Protein AF-A0A957SIN3-F1 (afdb_monomer_lite)

Sequence (89 aa):
MTQSKRPNVIVFFTDQQRWDTTGVHGNPLGLTPNFDRMAQAGTHLFHTSTCQPVCGPARACLQTGQYATTVGCYRNGIPLPHDARTLAH

pLDDT: mean 94.64, std 7.88, range [48.53, 98.0]

Structure (mmCIF, N/CA/C/O backbone):
data_AF-A0A957SIN3-F1
#
_entry.id   AF-A0A957SIN3-F1
#
loop_
_atom_site.group_PDB
_atom_site.id
_atom_site.type_symbol
_atom_site.label_atom_id
_atom_site.label_alt_id
_atom_site.label_comp_id
_atom_site.label_asym_id
_atom_site.label_entity_id
_atom_site.label_seq_id
_atom_site.pdbx_PDB_ins_code
_atom_site.Cartn_x
_atom_site.Cartn_y
_atom_site.Cartn_z
_atom_site.occupancy
_atom_site.B_iso_or_equiv
_atom_site.auth_seq_id
_atom_site.auth_comp_id
_atom_site.auth_asym_id
_atom_site.auth_atom_id
_atom_site.pdbx_PDB_model_num
ATOM 1 N N . MET A 1 1 ? -19.782 -32.164 3.395 1.00 48.53 1 MET A N 1
ATOM 2 C CA . MET A 1 1 ? -18.886 -31.004 3.594 1.00 48.53 1 MET A CA 1
ATOM 3 C C . MET A 1 1 ? -19.465 -29.843 2.803 1.00 48.53 1 MET A C 1
ATOM 5 O O . MET A 1 1 ? -19.572 -29.957 1.591 1.00 48.53 1 MET A O 1
ATOM 9 N N . THR A 1 2 ? -19.949 -28.791 3.462 1.00 54.78 2 THR A N 1
ATOM 10 C CA . THR A 1 2 ? -20.459 -27.594 2.776 1.00 54.78 2 THR A CA 1
ATOM 11 C C . THR A 1 2 ? -19.314 -26.940 2.016 1.00 54.78 2 THR A C 1
ATOM 13 O O . THR A 1 2 ? -18.303 -26.586 2.619 1.00 54.78 2 THR A O 1
ATOM 16 N N . GLN A 1 3 ? -19.452 -26.815 0.698 1.00 63.06 3 GLN A N 1
ATOM 17 C CA . GLN A 1 3 ? -18.497 -26.099 -0.137 1.00 63.06 3 GLN A CA 1
ATOM 18 C C . GLN A 1 3 ? -18.370 -24.671 0.406 1.00 63.06 3 GLN A C 1
ATOM 20 O O . GLN A 1 3 ? -19.337 -23.909 0.380 1.00 63.06 3 GLN A O 1
ATOM 25 N N . SER A 1 4 ? -17.207 -24.343 0.976 1.00 74.06 4 SER A N 1
ATOM 26 C CA . SER A 1 4 ? -16.919 -22.995 1.465 1.00 74.06 4 SER A CA 1
ATOM 27 C C . SER A 1 4 ? -17.123 -22.026 0.304 1.00 74.06 4 SER A C 1
ATOM 29 O O . SER A 1 4 ? -16.469 -22.153 -0.736 1.00 74.06 4 SER A O 1
ATOM 31 N N . LYS A 1 5 ? -18.094 -21.114 0.436 1.00 87.88 5 LYS A N 1
ATOM 32 C CA . LYS A 1 5 ? -18.344 -20.097 -0.586 1.00 87.88 5 LYS A CA 1
ATOM 33 C C . LYS A 1 5 ? -17.068 -19.273 -0.730 1.00 87.88 5 LYS A C 1
ATOM 35 O O . LYS A 1 5 ? -16.542 -18.784 0.267 1.00 87.88 5 LYS A O 1
ATOM 40 N N . ARG A 1 6 ? -16.571 -19.131 -1.963 1.00 91.56 6 ARG A N 1
ATOM 41 C CA . ARG A 1 6 ? -15.423 -18.258 -2.246 1.00 91.56 6 ARG A CA 1
ATOM 42 C C . ARG A 1 6 ? -15.749 -16.848 -1.730 1.00 91.56 6 ARG A C 1
ATOM 44 O O . ARG A 1 6 ? -16.813 -16.336 -2.085 1.00 91.56 6 ARG A O 1
ATOM 51 N N . PRO A 1 7 ? -14.903 -16.242 -0.879 1.00 94.88 7 PRO A N 1
ATOM 52 C CA . PRO A 1 7 ? -15.177 -14.916 -0.352 1.00 94.88 7 PRO A CA 1
ATOM 53 C C . PRO A 1 7 ? -15.031 -13.864 -1.454 1.00 94.88 7 PRO A C 1
ATOM 55 O O . PRO A 1 7 ? -14.204 -14.001 -2.355 1.00 94.88 7 PRO A O 1
ATOM 58 N N . ASN A 1 8 ? -15.806 -12.788 -1.345 1.00 95.56 8 ASN A N 1
ATOM 59 C CA . ASN A 1 8 ? -15.531 -11.567 -2.093 1.00 95.56 8 ASN A CA 1
ATOM 60 C C . ASN A 1 8 ? -14.365 -10.835 -1.418 1.00 95.56 8 ASN A C 1
ATOM 62 O O . ASN A 1 8 ? -14.323 -10.752 -0.189 1.00 95.56 8 ASN A O 1
ATOM 66 N N . VAL A 1 9 ? -13.445 -10.286 -2.209 1.00 95.12 9 VAL A N 1
ATOM 67 C CA . VAL A 1 9 ? -12.268 -9.561 -1.712 1.00 95.12 9 VAL A CA 1
ATOM 68 C C . VAL A 1 9 ? -12.313 -8.126 -2.228 1.00 95.12 9 VAL A C 1
ATOM 70 O O . VAL A 1 9 ? -12.439 -7.906 -3.430 1.00 95.12 9 VAL A O 1
ATOM 73 N N . ILE A 1 10 ? -12.206 -7.152 -1.321 1.00 95.94 10 ILE A N 1
ATOM 74 C CA . ILE A 1 10 ? -12.125 -5.722 -1.648 1.00 95.94 10 ILE A CA 1
ATOM 75 C C . ILE A 1 10 ? -10.741 -5.221 -1.240 1.00 95.94 10 ILE A C 1
ATOM 77 O O . ILE A 1 10 ? -10.378 -5.289 -0.067 1.00 95.94 10 ILE A O 1
ATOM 81 N N . VAL A 1 11 ? -9.989 -4.687 -2.204 1.00 95.75 11 VAL A N 1
ATOM 82 C CA . VAL A 1 11 ? -8.706 -4.017 -1.959 1.00 95.75 11 VAL A CA 1
ATOM 83 C C . VAL A 1 11 ? -8.941 -2.508 -1.973 1.00 95.75 11 VAL A C 1
ATOM 85 O O . VAL A 1 11 ? -9.125 -1.913 -3.033 1.00 95.75 11 VAL A O 1
ATOM 88 N N . PHE A 1 12 ? -8.956 -1.888 -0.792 1.00 96.19 12 PHE A N 1
ATOM 89 C CA . PHE A 1 12 ? -9.026 -0.433 -0.640 1.00 96.19 12 PHE A CA 1
ATOM 90 C C . PHE A 1 12 ? -7.614 0.130 -0.459 1.00 96.19 12 PHE A C 1
ATOM 92 O O . PHE A 1 12 ? -6.919 -0.244 0.483 1.00 96.19 12 PHE A O 1
ATOM 99 N N . PHE A 1 13 ? -7.181 1.008 -1.366 1.00 95.94 13 PHE A N 1
ATOM 100 C CA . PHE A 1 13 ? -5.802 1.491 -1.419 1.00 95.94 13 PHE A CA 1
ATOM 101 C C . PHE A 1 13 ? -5.755 2.999 -1.676 1.00 95.94 13 PHE A C 1
ATOM 103 O O . PHE A 1 13 ? -6.203 3.474 -2.720 1.00 95.94 13 PHE A O 1
ATOM 110 N N . THR A 1 14 ? -5.214 3.747 -0.718 1.00 96.88 14 THR A N 1
ATOM 111 C CA . THR A 1 14 ? -5.008 5.198 -0.799 1.00 96.88 14 THR A CA 1
ATOM 112 C C . THR A 1 14 ? -3.656 5.522 -1.442 1.00 96.88 14 THR A C 1
ATOM 114 O O . THR A 1 14 ? -2.745 4.695 -1.450 1.00 96.88 14 THR A O 1
ATOM 117 N N . ASP A 1 15 ? -3.512 6.723 -2.011 1.00 97.75 15 ASP A N 1
ATOM 118 C CA . ASP A 1 15 ? -2.228 7.210 -2.535 1.00 97.75 15 ASP A CA 1
ATOM 119 C C . ASP A 1 15 ? -1.577 8.169 -1.533 1.00 97.75 15 ASP A C 1
ATOM 121 O O . ASP A 1 15 ? -2.250 9.021 -0.953 1.00 97.75 15 ASP A O 1
ATOM 125 N N . GLN A 1 16 ? -0.266 8.021 -1.339 1.00 96.75 16 GLN A N 1
ATOM 126 C CA . GLN A 1 16 ? 0.577 8.902 -0.529 1.00 96.75 16 GLN A CA 1
ATOM 127 C C . GLN A 1 16 ? 0.093 9.128 0.920 1.00 96.75 16 GLN A C 1
ATOM 129 O O . GLN A 1 16 ? 0.383 10.157 1.535 1.00 96.75 16 GLN A O 1
ATOM 134 N N . GLN A 1 17 ? -0.629 8.165 1.496 1.00 96.62 17 GLN A N 1
ATOM 135 C CA . GLN A 1 17 ? -1.081 8.256 2.880 1.00 96.62 17 GLN A CA 1
ATOM 136 C C . GLN A 1 17 ? 0.095 8.044 3.844 1.00 96.62 17 GLN A C 1
ATOM 138 O O . GLN A 1 17 ? 0.746 7.000 3.837 1.00 96.62 17 GLN A O 1
ATOM 143 N N . ARG A 1 18 ? 0.352 9.029 4.713 1.00 96.38 18 ARG A N 1
ATOM 144 C CA . ARG A 1 18 ? 1.293 8.864 5.831 1.00 96.38 18 ARG A CA 1
ATOM 145 C C . ARG A 1 18 ? 0.681 7.941 6.887 1.00 96.38 18 ARG A C 1
ATOM 147 O O . ARG A 1 18 ? -0.512 8.036 7.174 1.00 96.38 18 ARG A O 1
ATOM 154 N N . TRP A 1 19 ? 1.494 7.078 7.487 1.00 96.00 19 TRP A N 1
ATOM 155 C CA . TRP A 1 19 ? 1.031 6.070 8.449 1.00 96.00 19 TRP A CA 1
ATOM 156 C C . TRP A 1 19 ? 0.368 6.680 9.705 1.00 96.00 19 TRP A C 1
ATOM 158 O O . TRP A 1 19 ? -0.610 6.143 10.212 1.00 96.00 19 TRP A O 1
ATOM 168 N N . ASP A 1 20 ? 0.819 7.856 10.143 1.00 96.62 20 ASP A N 1
ATOM 169 C CA . ASP A 1 20 ? 0.370 8.591 11.339 1.00 96.62 20 ASP A CA 1
ATOM 170 C C . ASP A 1 20 ? -0.882 9.470 11.114 1.00 96.62 20 ASP A C 1
ATOM 172 O O . ASP A 1 20 ? -1.217 10.339 11.920 1.00 96.62 20 ASP A O 1
ATOM 176 N N . THR A 1 21 ? -1.596 9.275 10.002 1.00 97.12 21 THR A N 1
ATOM 177 C CA . THR A 1 21 ? -2.805 10.058 9.663 1.00 97.12 21 THR A CA 1
ATOM 178 C C . THR A 1 21 ? -4.108 9.445 10.173 1.00 97.12 21 THR A C 1
ATOM 180 O O . THR A 1 21 ? -5.170 10.025 9.971 1.00 97.12 21 THR A O 1
ATOM 183 N N . THR A 1 22 ? -4.045 8.289 10.835 1.00 97.25 22 THR A N 1
ATOM 184 C CA . THR A 1 22 ? -5.224 7.533 11.293 1.00 97.25 22 THR A CA 1
ATOM 185 C C . THR A 1 22 ? -5.295 7.482 12.814 1.00 97.25 22 THR A C 1
ATOM 187 O O . THR A 1 22 ? -4.263 7.536 13.492 1.00 97.25 22 THR A O 1
ATOM 190 N N . GLY A 1 23 ? -6.505 7.361 13.363 1.00 97.44 23 GLY A N 1
ATOM 191 C CA . GLY A 1 23 ? -6.719 7.271 14.807 1.00 97.44 23 GLY A CA 1
ATOM 192 C C . GLY A 1 23 ? -6.031 6.053 15.425 1.00 97.44 23 GLY A C 1
ATOM 193 O O . GLY A 1 23 ? -5.417 6.167 16.483 1.00 97.44 23 GLY A O 1
ATOM 194 N N . VAL A 1 24 ? -6.019 4.910 14.728 1.00 96.62 24 VAL A N 1
ATOM 195 C CA . VAL A 1 24 ? -5.294 3.697 15.171 1.00 96.62 24 VAL A CA 1
ATOM 196 C C . VAL A 1 24 ? -3.772 3.850 15.216 1.00 96.62 24 VAL A C 1
ATOM 198 O O . VAL A 1 24 ? -3.101 3.066 15.882 1.00 96.62 24 VAL A O 1
ATOM 201 N N . HIS A 1 25 ? -3.223 4.877 14.565 1.00 96.81 25 HIS A N 1
ATOM 202 C CA . HIS A 1 25 ? -1.817 5.271 14.678 1.00 96.81 25 HIS A CA 1
ATOM 203 C C . HIS A 1 25 ? -1.616 6.534 15.542 1.00 96.81 25 HIS A C 1
ATOM 205 O O . HIS A 1 25 ? -0.537 7.121 15.531 1.00 96.81 25 HIS A O 1
ATOM 211 N N . GLY A 1 26 ? -2.626 6.933 16.325 1.00 96.44 26 GLY A N 1
ATOM 212 C CA . GLY A 1 26 ? -2.535 8.003 17.322 1.00 96.44 26 GLY A CA 1
ATOM 213 C C . GLY A 1 26 ? -2.920 9.400 16.829 1.00 96.44 26 GLY A C 1
ATOM 214 O O . GLY A 1 26 ? -2.715 10.371 17.557 1.00 96.44 26 GLY A O 1
ATOM 215 N N . ASN A 1 27 ? -3.480 9.542 15.623 1.00 97.50 27 ASN A N 1
ATOM 216 C CA . ASN A 1 27 ? -3.945 10.843 15.146 1.00 97.50 27 ASN A CA 1
ATOM 217 C C . ASN A 1 27 ? -5.155 11.342 15.973 1.00 97.50 27 ASN A C 1
ATOM 219 O O . ASN A 1 27 ? -6.177 10.653 16.014 1.00 97.50 27 ASN A O 1
ATOM 223 N N . PRO A 1 28 ? -5.102 12.538 16.595 1.00 96.94 28 PRO A N 1
ATOM 224 C CA . PRO A 1 28 ? -6.140 12.990 17.526 1.00 96.94 28 PRO A CA 1
ATOM 225 C C . PRO A 1 28 ? -7.365 13.620 16.844 1.00 96.94 28 PRO A C 1
ATOM 227 O O . PRO A 1 28 ? -8.320 13.982 17.524 1.00 96.94 28 PRO A O 1
ATOM 230 N N . LEU A 1 29 ? -7.350 13.795 15.518 1.00 97.31 29 LEU A N 1
ATOM 231 C CA . LEU A 1 29 ? -8.369 14.572 14.804 1.00 97.31 29 LEU A CA 1
ATOM 232 C C . LEU A 1 29 ? -9.662 13.791 14.522 1.00 97.31 29 LEU A C 1
ATOM 234 O O . LEU A 1 29 ? -10.633 14.378 14.052 1.00 97.31 29 LEU A O 1
ATOM 238 N N . GLY A 1 30 ? -9.681 12.475 14.760 1.00 95.12 30 GLY A N 1
ATOM 239 C CA . GLY A 1 30 ? -10.874 11.646 14.548 1.00 95.12 30 GLY A CA 1
ATOM 240 C C . GLY A 1 30 ? -11.346 11.588 13.088 1.00 95.12 30 GLY A C 1
ATOM 241 O O . GLY A 1 30 ? -12.532 11.403 12.834 1.00 95.12 30 GLY A O 1
ATOM 242 N N . LEU A 1 31 ? -10.436 11.761 12.121 1.00 96.75 31 LEU A N 1
ATOM 243 C CA . LEU A 1 31 ? -10.773 11.884 10.693 1.00 96.75 31 LEU A CA 1
ATOM 244 C C . LEU A 1 31 ? -11.092 10.548 10.007 1.00 96.75 31 LEU A C 1
ATOM 246 O O . LEU A 1 31 ? -11.657 10.535 8.914 1.00 96.75 31 LEU A O 1
ATOM 250 N N . THR A 1 32 ? -10.733 9.419 10.621 1.00 97.44 32 THR A N 1
ATOM 251 C CA . THR A 1 32 ? -10.770 8.092 9.989 1.00 97.44 32 THR A CA 1
ATOM 252 C C . THR A 1 32 ? -11.671 7.073 10.701 1.00 97.44 32 THR A C 1
ATOM 254 O O . THR A 1 32 ? -11.317 5.894 10.746 1.00 97.44 32 THR A O 1
ATOM 257 N N . PRO A 1 33 ? -12.876 7.439 11.192 1.00 97.31 33 PRO A N 1
ATOM 258 C CA . PRO A 1 33 ? -13.647 6.590 12.106 1.00 97.31 33 PRO A CA 1
ATOM 259 C C . PRO A 1 33 ? -14.031 5.229 11.503 1.00 97.31 33 PRO A C 1
ATOM 261 O O . PRO A 1 33 ? -14.081 4.220 12.204 1.00 97.31 33 PRO A O 1
ATOM 264 N N . ASN A 1 34 ? -14.270 5.168 10.188 1.00 97.69 34 ASN A N 1
ATOM 265 C CA . ASN A 1 34 ? -14.576 3.913 9.500 1.00 97.69 34 ASN A CA 1
ATOM 266 C C . ASN A 1 34 ? -13.359 2.994 9.379 1.00 97.69 34 ASN A C 1
ATOM 268 O O . ASN A 1 34 ? -13.489 1.791 9.592 1.00 97.69 34 ASN A O 1
ATOM 272 N N . PHE A 1 35 ? -12.195 3.554 9.048 1.00 97.00 35 PHE A N 1
ATOM 273 C CA . PHE A 1 35 ? -10.953 2.793 8.962 1.00 97.00 35 PHE A CA 1
ATOM 274 C C . PHE A 1 35 ? -10.533 2.292 10.345 1.00 97.00 35 PHE A C 1
ATOM 276 O O . PHE A 1 35 ? -10.257 1.105 10.501 1.00 97.00 35 PHE A O 1
ATOM 283 N N . ASP A 1 36 ? -10.589 3.163 11.354 1.00 97.56 36 ASP A N 1
ATOM 284 C CA . ASP A 1 36 ? -10.208 2.834 12.727 1.00 97.56 36 ASP A CA 1
ATOM 285 C C . ASP A 1 36 ? -11.067 1.691 13.287 1.00 97.56 36 ASP A C 1
ATOM 287 O O . ASP A 1 36 ? -10.544 0.716 13.828 1.00 97.56 36 ASP A O 1
ATOM 291 N N . ARG A 1 37 ? -12.387 1.742 13.058 1.00 97.94 37 ARG A N 1
ATOM 292 C CA . ARG A 1 37 ? -13.311 0.662 13.428 1.00 97.94 37 ARG A CA 1
ATOM 293 C C . ARG A 1 37 ? -12.972 -0.664 12.740 1.00 97.94 37 ARG A C 1
ATOM 295 O O . ARG A 1 37 ? -13.052 -1.711 13.377 1.00 97.94 37 ARG A O 1
ATOM 302 N N . MET A 1 38 ? -12.623 -0.650 11.450 1.00 97.19 38 MET A N 1
ATOM 303 C CA . MET A 1 38 ? -12.239 -1.878 10.736 1.00 97.19 38 MET A CA 1
ATOM 304 C C . MET A 1 38 ? -10.921 -2.453 11.257 1.00 97.19 38 MET A C 1
ATOM 306 O O . MET A 1 38 ? -10.817 -3.664 11.426 1.00 97.19 38 MET A O 1
ATOM 310 N N . ALA A 1 39 ? -9.934 -1.599 11.522 1.00 96.69 39 ALA A N 1
ATOM 311 C CA . ALA A 1 39 ? -8.637 -2.016 12.039 1.00 96.69 39 ALA A CA 1
ATOM 312 C C . ALA A 1 39 ? -8.749 -2.633 13.446 1.00 96.69 39 ALA A C 1
ATOM 314 O O . ALA A 1 39 ? -8.113 -3.649 13.704 1.00 96.69 39 ALA A O 1
ATOM 315 N N . GLN A 1 40 ? -9.603 -2.082 14.318 1.00 96.38 40 GLN A N 1
ATOM 316 C CA . GLN A 1 40 ? -9.864 -2.630 15.658 1.00 96.38 40 GLN A CA 1
ATOM 317 C C . GLN A 1 40 ? -10.660 -3.943 15.641 1.00 96.38 40 GLN A C 1
ATOM 319 O O . GLN A 1 40 ? -10.429 -4.809 16.479 1.00 96.38 40 GLN A O 1
ATOM 324 N N . ALA A 1 41 ? -11.610 -4.093 14.712 1.00 98.00 41 ALA A N 1
ATOM 325 C CA . ALA A 1 41 ? -12.422 -5.308 14.594 1.00 98.00 41 ALA A CA 1
ATOM 326 C C . ALA A 1 41 ? -11.720 -6.441 13.820 1.00 98.00 41 ALA A C 1
ATOM 328 O O . ALA A 1 41 ? -12.171 -7.585 13.861 1.00 98.00 41 ALA A O 1
ATOM 329 N N . GLY A 1 42 ? -10.665 -6.115 13.072 1.00 96.56 42 GLY A N 1
ATOM 330 C CA . GLY A 1 42 ? -9.924 -7.038 12.220 1.00 96.56 42 GLY A CA 1
ATOM 331 C C . GLY A 1 42 ? -8.488 -7.255 12.686 1.00 96.56 42 GLY A C 1
ATOM 332 O O . GLY A 1 42 ? -8.175 -7.235 13.873 1.00 96.56 42 GLY A O 1
ATOM 333 N N . THR A 1 43 ? -7.597 -7.481 11.722 1.00 97.00 43 THR A N 1
ATOM 334 C CA . THR A 1 43 ? -6.154 -7.559 11.961 1.00 97.00 43 THR A CA 1
ATOM 335 C C . THR A 1 43 ? -5.494 -6.273 11.487 1.00 97.00 43 THR A C 1
ATOM 337 O O . THR A 1 43 ? -5.549 -5.943 10.302 1.00 97.00 43 THR A O 1
ATOM 340 N N . HIS A 1 44 ? -4.841 -5.564 12.404 1.00 96.25 44 HIS A N 1
ATOM 341 C CA . HIS A 1 44 ? -4.045 -4.376 12.105 1.00 96.25 44 HIS A CA 1
ATOM 342 C C . HIS A 1 44 ? -2.556 -4.720 12.136 1.00 96.25 44 HIS A C 1
ATOM 344 O O . HIS A 1 44 ? -2.051 -5.275 13.111 1.00 96.25 44 HIS A O 1
ATOM 350 N N . LEU A 1 45 ? -1.849 -4.401 11.053 1.00 95.94 45 LEU A N 1
ATOM 351 C CA . LEU A 1 45 ? -0.405 -4.586 10.953 1.00 95.94 45 LEU A CA 1
ATOM 352 C C . LEU A 1 45 ? 0.281 -3.251 11.250 1.00 95.94 45 LEU A C 1
ATOM 354 O O . LEU A 1 45 ? 0.349 -2.379 10.389 1.00 95.94 45 LEU A O 1
ATOM 358 N N . PHE A 1 46 ? 0.784 -3.089 12.474 1.00 94.56 46 PHE A N 1
ATOM 359 C CA . PHE A 1 46 ? 1.367 -1.819 12.919 1.00 94.56 46 PHE A CA 1
ATOM 360 C C . PHE A 1 46 ? 2.696 -1.486 12.216 1.00 94.56 46 PHE A C 1
ATOM 362 O O . PHE A 1 46 ? 2.976 -0.327 11.921 1.00 94.56 46 PHE A O 1
ATOM 369 N N . HIS A 1 47 ? 3.510 -2.506 11.926 1.00 95.62 47 HIS A N 1
ATOM 370 C CA . HIS A 1 47 ? 4.820 -2.360 11.288 1.00 95.62 47 HIS A CA 1
ATOM 371 C C . HIS A 1 47 ? 4.784 -2.843 9.837 1.00 95.62 47 HIS A C 1
ATOM 373 O O . HIS A 1 47 ? 5.138 -3.982 9.536 1.00 95.62 47 HIS A O 1
ATOM 379 N N . THR A 1 48 ? 4.373 -1.961 8.927 1.00 95.62 48 THR A N 1
ATOM 380 C CA . THR A 1 48 ? 4.358 -2.230 7.483 1.00 95.62 48 THR A CA 1
ATOM 381 C C . THR A 1 48 ? 5.109 -1.154 6.719 1.00 95.62 48 THR A C 1
ATOM 383 O O . THR A 1 48 ? 4.895 0.035 6.954 1.00 95.62 48 THR A O 1
ATOM 386 N N . SER A 1 49 ? 5.928 -1.570 5.756 1.00 96.19 49 SER A N 1
ATOM 387 C CA . SER A 1 49 ? 6.707 -0.671 4.904 1.00 96.19 49 SER A CA 1
ATOM 388 C C . SER A 1 49 ? 6.424 -0.957 3.437 1.00 96.19 49 SER A C 1
ATOM 390 O O . SER A 1 49 ? 6.282 -2.112 3.038 1.00 96.19 49 SER A O 1
ATOM 392 N N . THR A 1 50 ? 6.379 0.093 2.617 1.00 96.69 50 THR A N 1
ATOM 393 C CA . THR A 1 50 ? 6.340 -0.077 1.161 1.00 96.69 50 THR A CA 1
ATOM 394 C C . THR A 1 50 ? 7.650 -0.685 0.657 1.00 96.69 50 THR A C 1
ATOM 396 O O . THR A 1 50 ? 8.731 -0.321 1.120 1.00 96.69 50 THR A O 1
ATOM 399 N N . CYS A 1 51 ? 7.570 -1.575 -0.333 1.00 94.69 51 CYS A N 1
ATOM 400 C CA . CYS A 1 51 ? 8.749 -2.091 -1.033 1.00 94.69 51 CYS A CA 1
ATOM 401 C C . CYS A 1 51 ? 9.404 -1.029 -1.934 1.00 94.69 51 CYS A C 1
ATOM 403 O O . CYS A 1 51 ? 10.545 -1.204 -2.357 1.00 94.69 51 CYS A O 1
ATOM 405 N N . GLN A 1 52 ? 8.683 0.052 -2.257 1.00 96.19 52 GLN A N 1
ATOM 406 C CA . GLN A 1 52 ? 9.201 1.171 -3.037 1.00 96.19 52 GLN A CA 1
ATOM 407 C C . GLN A 1 52 ? 8.494 2.489 -2.643 1.00 96.19 52 GLN A C 1
ATOM 409 O O . GLN A 1 52 ? 7.268 2.554 -2.727 1.00 96.19 52 GLN A O 1
ATOM 414 N N . PRO A 1 53 ? 9.204 3.551 -2.215 1.00 96.19 53 PRO A N 1
ATOM 415 C CA . PRO A 1 53 ? 8.602 4.847 -1.872 1.00 96.19 53 PRO A CA 1
ATOM 416 C C . PRO A 1 53 ? 8.206 5.755 -3.068 1.00 96.19 53 PRO A C 1
ATOM 418 O O . PRO A 1 53 ? 8.255 6.976 -2.940 1.00 96.19 53 PRO A O 1
ATOM 421 N N . VAL A 1 54 ? 7.798 5.208 -4.222 1.00 96.12 54 VAL A N 1
ATOM 422 C CA . VAL A 1 54 ? 7.271 5.952 -5.385 1.00 96.12 54 VAL A CA 1
ATOM 423 C C . VAL A 1 54 ? 6.102 5.218 -6.057 1.00 96.12 54 VAL A C 1
ATOM 425 O O . VAL A 1 54 ? 6.050 3.988 -6.088 1.00 96.12 54 VAL A O 1
ATOM 428 N N . CYS A 1 55 ? 5.160 5.989 -6.613 1.00 96.75 55 CYS A N 1
ATOM 429 C CA . CYS A 1 55 ? 3.818 5.535 -6.998 1.00 96.75 55 CYS A CA 1
ATOM 430 C C . CYS A 1 55 ? 3.787 4.294 -7.910 1.00 96.75 55 CYS A C 1
ATOM 432 O O . CYS A 1 55 ? 3.196 3.281 -7.542 1.00 96.75 55 CYS A O 1
ATOM 434 N N . GLY A 1 56 ? 4.382 4.363 -9.106 1.00 96.88 56 GLY A N 1
ATOM 435 C CA . GLY A 1 56 ? 4.315 3.291 -10.108 1.00 96.88 56 GLY A CA 1
ATOM 436 C C . GLY A 1 56 ? 4.958 1.987 -9.621 1.00 96.88 56 GLY A C 1
ATOM 437 O O . GLY A 1 56 ? 4.270 0.968 -9.553 1.00 96.88 56 GLY A O 1
ATOM 438 N N . PRO A 1 57 ? 6.233 2.018 -9.199 1.00 97.25 57 PRO A N 1
ATOM 439 C CA . PRO A 1 57 ? 6.921 0.862 -8.629 1.00 97.25 57 PRO A CA 1
ATOM 440 C C . PRO A 1 57 ? 6.227 0.238 -7.415 1.00 97.25 57 PRO A C 1
ATOM 442 O O . PRO A 1 57 ? 6.107 -0.981 -7.350 1.00 97.25 57 PRO A O 1
ATOM 445 N N . ALA A 1 58 ? 5.711 1.039 -6.473 1.00 97.62 58 ALA A N 1
ATOM 446 C CA . ALA A 1 58 ? 4.974 0.511 -5.319 1.00 97.62 58 ALA A CA 1
ATOM 447 C C . ALA A 1 58 ? 3.740 -0.294 -5.753 1.00 97.62 58 ALA A C 1
ATOM 449 O O . ALA A 1 58 ? 3.479 -1.383 -5.239 1.00 97.62 58 ALA A O 1
ATOM 450 N N . ARG A 1 59 ? 2.999 0.227 -6.741 1.00 97.31 59 ARG A N 1
ATOM 451 C CA . ARG A 1 59 ? 1.814 -0.427 -7.312 1.00 97.31 59 ARG A CA 1
ATOM 452 C C . ARG A 1 59 ? 2.188 -1.683 -8.097 1.00 97.31 59 ARG A C 1
ATOM 454 O O . ARG A 1 59 ? 1.472 -2.673 -7.997 1.00 97.31 59 ARG A O 1
ATOM 461 N N . ALA A 1 60 ? 3.309 -1.679 -8.818 1.00 97.44 60 ALA A N 1
ATOM 462 C CA . ALA A 1 60 ? 3.832 -2.868 -9.490 1.00 97.44 60 ALA A CA 1
ATOM 463 C C . ALA A 1 60 ? 4.174 -3.983 -8.486 1.00 97.44 60 ALA A C 1
ATOM 465 O O . ALA A 1 60 ? 3.759 -5.127 -8.682 1.00 97.44 60 ALA A O 1
ATOM 466 N N . CYS A 1 61 ? 4.843 -3.648 -7.376 1.00 97.50 61 CYS A N 1
ATOM 467 C CA . CYS A 1 61 ? 5.117 -4.596 -6.293 1.00 97.50 61 CYS A CA 1
ATOM 468 C C . CYS A 1 61 ? 3.821 -5.154 -5.686 1.00 97.50 61 CYS A C 1
ATOM 470 O O . CYS A 1 61 ? 3.691 -6.364 -5.530 1.00 97.50 61 CYS A O 1
ATOM 472 N N . LEU A 1 62 ? 2.838 -4.290 -5.395 1.00 97.06 62 LEU A N 1
ATOM 473 C CA . LEU A 1 62 ? 1.536 -4.706 -4.860 1.00 97.06 62 LEU A CA 1
ATOM 474 C C . LEU A 1 62 ? 0.806 -5.669 -5.807 1.00 97.06 62 LEU A C 1
ATOM 476 O O . LEU A 1 62 ? 0.241 -6.661 -5.360 1.00 97.06 62 LEU A O 1
ATOM 480 N N . GLN A 1 63 ? 0.814 -5.379 -7.111 1.00 97.25 63 GLN A N 1
ATOM 481 C CA . GLN A 1 63 ? 0.123 -6.190 -8.111 1.00 97.25 63 GLN A CA 1
ATOM 482 C C . GLN A 1 63 ? 0.772 -7.559 -8.308 1.00 97.25 63 GLN A C 1
ATOM 484 O O . GLN A 1 63 ? 0.057 -8.530 -8.519 1.00 97.25 63 GLN A O 1
ATOM 489 N N . THR A 1 64 ? 2.099 -7.647 -8.246 1.00 97.62 64 THR A N 1
ATOM 490 C CA . THR A 1 64 ? 2.855 -8.863 -8.600 1.00 97.62 64 THR A CA 1
ATOM 491 C C . THR A 1 64 ? 3.311 -9.689 -7.398 1.00 97.62 64 THR A C 1
ATOM 493 O O . THR A 1 64 ? 3.678 -10.851 -7.564 1.00 97.62 64 THR A O 1
ATOM 496 N N . GLY A 1 65 ? 3.333 -9.102 -6.198 1.00 97.06 65 GLY A N 1
ATOM 497 C CA . GLY A 1 65 ? 3.945 -9.707 -5.012 1.00 97.06 65 GLY A CA 1
ATOM 498 C C . GLY A 1 65 ? 5.473 -9.820 -5.093 1.00 97.06 65 GLY A C 1
ATOM 499 O O . GLY A 1 65 ? 6.064 -10.589 -4.340 1.00 97.06 65 GLY A O 1
ATOM 500 N N . GL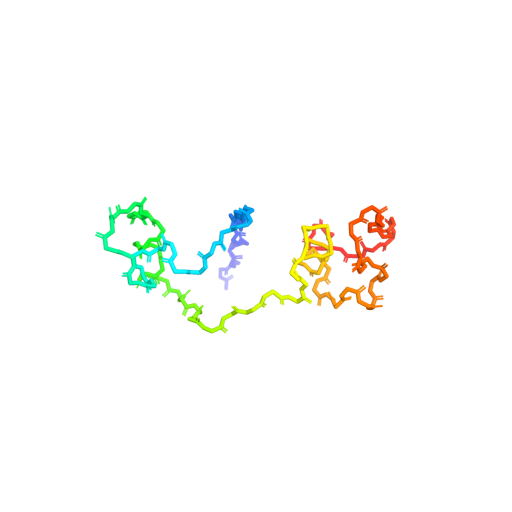N A 1 66 ? 6.119 -9.093 -6.008 1.00 97.06 66 GLN A N 1
ATOM 501 C CA . GLN A 1 66 ? 7.562 -9.155 -6.257 1.00 97.06 66 GLN A CA 1
ATOM 502 C C . GLN A 1 66 ? 8.231 -7.801 -6.004 1.00 97.06 66 GLN A C 1
ATOM 504 O O . GLN A 1 66 ? 7.589 -6.753 -6.060 1.00 97.06 66 GLN A O 1
ATOM 509 N N . TYR A 1 67 ? 9.540 -7.801 -5.742 1.00 97.56 67 TYR A N 1
ATOM 510 C CA . TYR A 1 67 ? 10.292 -6.556 -5.596 1.00 97.56 67 TYR A CA 1
ATOM 511 C C . TYR A 1 67 ? 10.406 -5.802 -6.927 1.00 97.56 67 TYR A C 1
ATOM 513 O O . TYR A 1 67 ? 10.496 -6.397 -8.001 1.00 97.56 67 TYR A O 1
ATOM 521 N N . ALA A 1 68 ? 10.496 -4.474 -6.845 1.00 96.69 68 ALA A N 1
ATOM 522 C CA . ALA A 1 68 ? 10.621 -3.588 -8.002 1.00 96.69 68 ALA A CA 1
ATOM 523 C C . ALA A 1 68 ? 11.814 -3.942 -8.912 1.00 96.69 68 ALA A C 1
ATOM 525 O O . ALA A 1 68 ? 11.731 -3.817 -10.132 1.00 96.69 68 ALA A O 1
ATOM 526 N N . THR A 1 6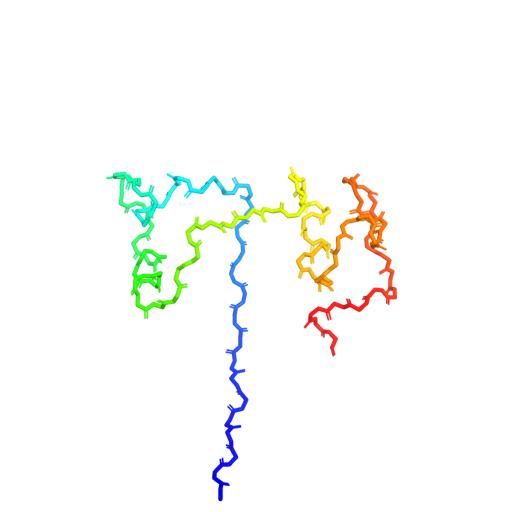9 ? 12.9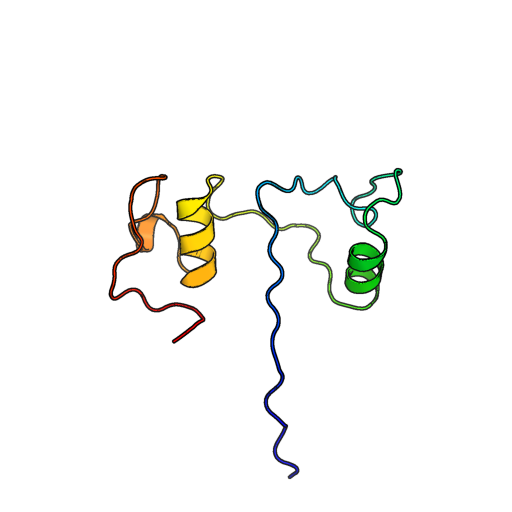15 -4.414 -8.320 1.00 95.19 69 THR A N 1
ATOM 527 C CA . THR A 1 69 ? 14.107 -4.886 -9.038 1.00 95.19 69 THR A CA 1
ATOM 528 C C . THR A 1 69 ? 13.877 -6.209 -9.764 1.00 95.19 69 THR A C 1
ATOM 530 O O . THR A 1 69 ? 14.433 -6.398 -10.838 1.00 95.19 69 THR A O 1
ATOM 533 N N . THR A 1 70 ? 13.041 -7.099 -9.223 1.00 96.12 70 THR A N 1
ATOM 534 C CA . THR A 1 70 ? 12.670 -8.372 -9.862 1.00 96.12 70 THR A CA 1
ATOM 535 C C . THR A 1 70 ? 11.783 -8.141 -11.084 1.00 96.12 70 THR A C 1
ATOM 537 O O . THR A 1 70 ? 11.974 -8.775 -12.114 1.00 96.12 70 THR A O 1
ATOM 540 N N . VAL A 1 71 ? 10.842 -7.201 -10.986 1.00 94.94 71 VAL A N 1
ATOM 541 C CA . VAL A 1 71 ? 9.861 -6.912 -12.047 1.00 94.94 71 VAL A CA 1
ATOM 542 C C . VAL A 1 71 ? 10.387 -5.902 -13.077 1.00 94.94 71 VAL A C 1
ATOM 544 O O . VAL A 1 71 ? 9.791 -5.707 -14.1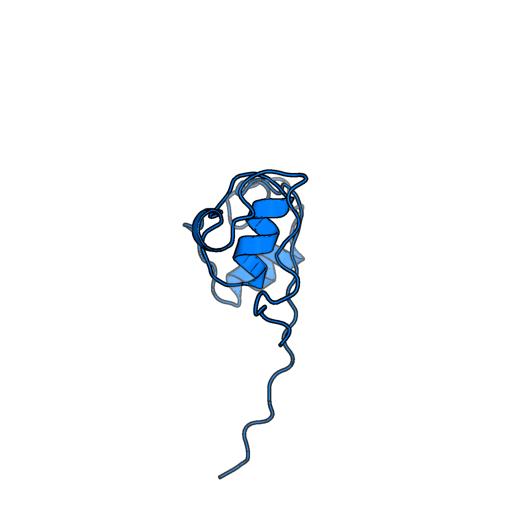32 1.00 94.94 71 VAL A O 1
ATOM 547 N N . GLY A 1 72 ? 11.492 -5.214 -12.778 1.00 95.44 72 GLY A N 1
ATOM 548 C CA . GLY A 1 72 ? 12.071 -4.182 -13.643 1.00 95.44 72 GLY A CA 1
ATOM 549 C C . GLY A 1 72 ? 11.355 -2.824 -13.594 1.00 95.44 72 GLY A C 1
ATOM 550 O O . GLY A 1 72 ? 11.810 -1.876 -14.227 1.00 95.44 72 GLY A O 1
ATOM 551 N N . CYS A 1 73 ? 10.285 -2.675 -12.806 1.00 96.88 73 CYS A N 1
ATOM 552 C CA . CYS A 1 73 ? 9.575 -1.409 -12.594 1.00 96.88 73 CYS A CA 1
ATOM 553 C C . CYS A 1 73 ? 10.070 -0.723 -11.306 1.00 96.88 73 CYS A C 1
ATOM 555 O O . CYS A 1 73 ? 9.443 -0.826 -10.257 1.00 96.88 73 CYS A O 1
ATOM 557 N N . TYR A 1 74 ? 11.217 -0.036 -11.364 1.00 95.81 74 TYR A N 1
ATOM 558 C CA . TYR A 1 74 ? 11.892 0.555 -10.187 1.00 95.81 74 TYR A CA 1
ATOM 559 C C . TYR A 1 74 ? 11.901 2.090 -10.132 1.00 95.81 74 TYR A C 1
ATOM 561 O O . TYR A 1 74 ? 12.377 2.672 -9.159 1.00 95.81 74 TYR A O 1
ATOM 569 N N . ARG A 1 75 ? 11.345 2.762 -11.144 1.00 96.75 75 ARG A N 1
ATOM 570 C CA . ARG A 1 75 ? 11.077 4.209 -11.138 1.00 96.75 75 ARG A CA 1
ATOM 571 C C . ARG A 1 75 ? 9.783 4.509 -11.887 1.00 96.75 75 ARG A C 1
ATOM 573 O O . ARG A 1 75 ? 9.357 3.728 -12.737 1.00 96.75 75 ARG A O 1
ATOM 580 N N . ASN A 1 76 ? 9.185 5.661 -11.604 1.00 96.81 76 ASN A N 1
ATOM 581 C CA . ASN A 1 76 ? 8.039 6.141 -12.373 1.00 96.81 76 ASN A CA 1
ATOM 582 C C . ASN A 1 76 ? 8.403 6.295 -13.862 1.00 96.81 76 ASN A C 1
ATOM 584 O O . ASN A 1 76 ? 9.535 6.640 -14.202 1.00 96.81 76 ASN A O 1
ATOM 588 N N . GLY A 1 77 ? 7.434 6.025 -14.738 1.00 96.31 77 GLY A N 1
ATOM 589 C CA . GLY A 1 77 ? 7.611 6.058 -16.194 1.00 96.31 77 GLY A CA 1
ATOM 590 C C . GLY A 1 77 ? 8.119 4.752 -16.813 1.00 96.31 77 GLY A C 1
ATOM 591 O O . GLY A 1 77 ? 8.102 4.634 -18.032 1.00 96.31 77 GLY A O 1
ATOM 592 N N . ILE A 1 78 ? 8.525 3.759 -16.010 1.00 96.69 78 ILE A N 1
ATOM 593 C CA . ILE A 1 78 ? 8.744 2.392 -16.502 1.00 96.69 78 ILE A CA 1
ATOM 594 C C . ILE A 1 78 ? 7.434 1.611 -16.333 1.00 96.69 78 ILE A C 1
ATOM 596 O O . ILE A 1 78 ? 6.984 1.457 -15.193 1.00 96.69 78 ILE A O 1
ATOM 600 N N . PRO A 1 79 ? 6.799 1.137 -17.418 1.00 95.69 79 PRO A N 1
ATOM 601 C CA . PRO A 1 79 ? 5.587 0.339 -17.310 1.00 95.69 79 PRO A CA 1
ATOM 602 C C . PRO A 1 79 ? 5.884 -1.038 -16.703 1.00 95.69 79 PRO A C 1
ATOM 604 O O . PRO A 1 79 ? 6.987 -1.569 -16.828 1.00 95.69 79 PRO A O 1
ATOM 607 N N . LEU A 1 80 ? 4.874 -1.626 -16.062 1.00 96.25 80 LEU A N 1
ATOM 608 C CA . LEU A 1 80 ? 4.894 -3.042 -15.708 1.00 96.25 80 LEU A CA 1
ATOM 609 C C . LEU A 1 80 ? 4.973 -3.883 -17.004 1.00 96.25 80 LEU A C 1
ATOM 611 O O . LEU A 1 80 ? 4.236 -3.559 -17.940 1.00 96.25 80 LEU A O 1
ATOM 615 N N . PRO A 1 81 ? 5.816 -4.935 -17.084 1.00 94.81 81 PRO A N 1
ATOM 616 C CA . PRO A 1 81 ? 5.841 -5.828 -18.242 1.00 94.81 81 PRO A CA 1
ATOM 617 C C . PRO A 1 81 ? 4.451 -6.398 -18.551 1.00 94.81 81 PRO A C 1
ATOM 619 O O . PRO A 1 81 ? 3.699 -6.746 -17.641 1.00 94.81 81 PRO A O 1
ATOM 622 N N . HIS A 1 82 ? 4.101 -6.487 -19.835 1.00 93.94 82 HIS A N 1
ATOM 623 C CA . HIS A 1 82 ? 2.761 -6.904 -20.268 1.00 93.94 82 HIS A CA 1
ATOM 624 C C . HIS A 1 82 ? 2.419 -8.357 -19.914 1.00 93.94 82 HIS A C 1
ATOM 626 O O . HIS A 1 82 ? 1.246 -8.700 -19.806 1.00 93.94 82 HIS A O 1
ATOM 632 N N . ASP A 1 83 ? 3.432 -9.196 -19.736 1.00 94.62 83 ASP A N 1
ATOM 633 C CA . ASP A 1 83 ? 3.348 -10.607 -19.365 1.00 94.62 83 ASP A CA 1
ATOM 634 C C . ASP A 1 83 ? 3.502 -10.842 -17.851 1.00 94.62 83 ASP A C 1
ATOM 636 O O . ASP A 1 83 ? 3.507 -11.987 -17.392 1.00 94.62 83 ASP A O 1
ATOM 640 N N . ALA A 1 84 ? 3.615 -9.775 -17.052 1.00 95.88 84 ALA A N 1
ATOM 641 C CA . ALA A 1 84 ? 3.737 -9.895 -15.608 1.00 95.88 84 ALA A CA 1
ATOM 642 C C . ALA A 1 84 ? 2.456 -10.482 -15.000 1.00 95.88 84 ALA A C 1
ATOM 644 O O . ALA A 1 84 ? 1.372 -9.901 -15.091 1.00 95.88 84 ALA A O 1
ATOM 645 N N . ARG A 1 85 ? 2.595 -11.605 -14.289 1.00 96.62 85 ARG A N 1
ATOM 646 C CA . ARG A 1 85 ? 1.501 -12.171 -13.499 1.00 96.62 85 ARG A CA 1
ATOM 647 C C . ARG A 1 85 ? 1.174 -11.253 -12.321 1.00 96.62 85 ARG A C 1
ATOM 649 O O . ARG A 1 85 ? 2.043 -10.928 -11.513 1.00 96.62 85 ARG A O 1
ATOM 656 N N . THR A 1 86 ? -0.094 -10.881 -12.208 1.00 97.31 86 THR A N 1
ATOM 657 C CA . THR A 1 86 ? -0.630 -10.013 -11.152 1.00 97.31 86 THR A CA 1
ATOM 658 C C . THR A 1 86 ? -1.694 -10.720 -10.316 1.00 97.31 86 THR A C 1
ATOM 660 O O . THR A 1 86 ? -2.168 -11.792 -10.688 1.00 97.31 86 THR A O 1
ATOM 663 N N . LEU A 1 87 ? -2.135 -10.086 -9.227 1.00 95.38 87 LEU A N 1
ATOM 664 C CA . LEU A 1 87 ? -3.244 -10.539 -8.380 1.00 95.38 87 LEU A CA 1
ATOM 665 C C . LEU A 1 87 ? -4.586 -10.691 -9.117 1.00 95.38 87 LEU A C 1
ATOM 667 O O . LEU A 1 87 ? -5.501 -11.295 -8.568 1.00 95.38 87 LEU A O 1
ATOM 671 N N . ALA A 1 88 ? -4.722 -10.126 -10.321 1.00 92.94 88 ALA A N 1
ATOM 672 C CA . ALA A 1 88 ? -5.941 -10.198 -11.128 1.00 92.94 88 ALA A CA 1
ATOM 673 C C . ALA A 1 88 ? -5.982 -11.392 -12.106 1.00 92.94 88 ALA A C 1
ATOM 675 O O . ALA A 1 88 ? -7.009 -11.582 -12.755 1.00 92.94 88 ALA A O 1
ATOM 676 N N . HIS A 1 89 ? -4.886 -12.152 -12.234 1.00 94.75 89 HIS A N 1
ATOM 677 C CA . HIS A 1 89 ? -4.803 -13.357 -13.071 1.00 94.75 89 HIS A CA 1
ATOM 678 C C . HIS A 1 89 ? -5.362 -14.584 -12.346 1.00 94.75 89 HIS A C 1
ATOM 680 O O . HIS A 1 89 ? -6.133 -15.337 -12.979 1.00 94.75 89 HIS A O 1
#

Secondary structure (D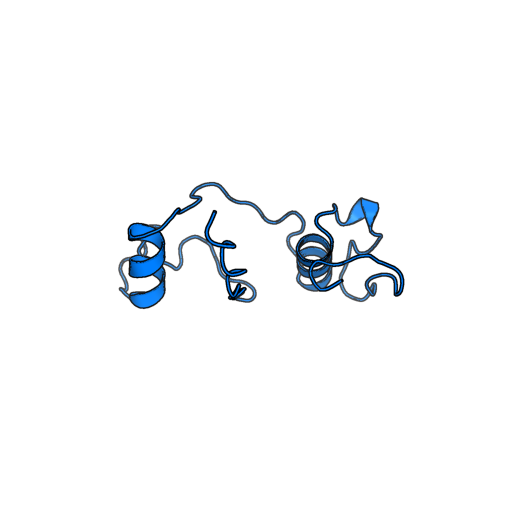SSP, 8-state):
---PPPPP------SS--GGGSGGGT-TT---HHHHHHHHHS---SS---S-SSHHHHHHHHHHSS-HHHHS--STTPPPPTT---TT-

Radius of gyration: 16.5 Å; chains: 1; bounding box: 35×46×38 Å

Foldseek 3Di:
DPDDPDDDDDDDDDPPDD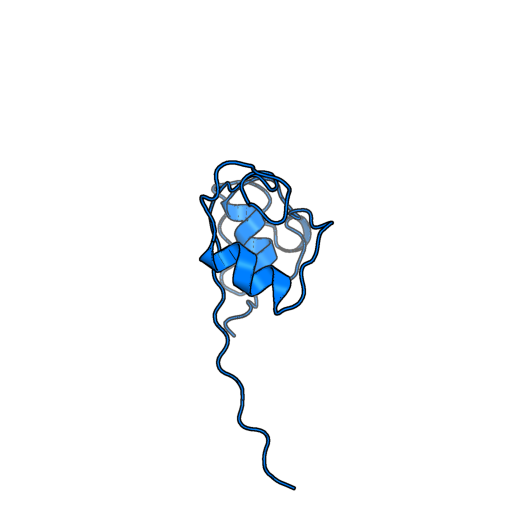LCCDVCNPNPPCPPVPVNVPCVVDPHDSDDDQLAPDDQQSVLCQFQVDHSVVQVNHDPPDHGDPPRHGPVD